Protein AF-I0QUI1-F1 (afdb_monomer_lite)

Sequence (112 aa):
MKQDVVMLILVIIFIVILFGTAASIAVRANGMKKVYWLLCSFLLGMGSLSFIYFLAFPVQHKLPDGSLSGEMPPQLGLAGTITQLGVYGTVLGFMVMGLWRLIELFNKRHDS

Foldseek 3Di:
DVVVVVVVVVVVVVLVVLLVVLVVVLVVDDDPSNVLSVLLSVLSVQLVVQLVVCVVDVDQPQDPVRDTPPDDPVSNVVSVVSNVVSVVSSVVSVVVVVVVVVVVVVVVVVVD

Radius of gyration: 19.59 Å; chains: 1; bounding box: 43×22×76 Å

pLDDT: mean 80.22, std 8.75, range [55.19, 89.25]

Structure (mmCIF, N/CA/C/O backbone):
data_AF-I0QUI1-F1
#
_entry.id   AF-I0QUI1-F1
#
loop_
_atom_site.group_PDB
_atom_site.id
_atom_site.type_symbol
_atom_site.label_atom_id
_atom_site.label_alt_id
_atom_site.label_comp_id
_atom_site.label_asym_id
_atom_site.label_entity_id
_atom_site.label_seq_id
_atom_site.pdbx_PDB_ins_code
_atom_site.Cartn_x
_atom_site.Cartn_y
_atom_site.Cartn_z
_atom_site.occupancy
_atom_site.B_iso_or_equiv
_atom_site.auth_seq_id
_atom_site.auth_comp_id
_atom_site.auth_asym_id
_atom_site.auth_atom_id
_atom_site.pdbx_PDB_model_num
ATOM 1 N N . MET A 1 1 ? 25.199 3.181 -8.725 1.00 60.53 1 MET A N 1
ATOM 2 C CA . MET A 1 1 ? 24.791 1.820 -9.154 1.00 60.53 1 MET A CA 1
ATOM 3 C C . MET A 1 1 ? 24.540 0.859 -7.998 1.00 60.53 1 MET A C 1
ATOM 5 O O . MET A 1 1 ? 23.390 0.495 -7.822 1.00 60.53 1 MET A O 1
ATOM 9 N N . LYS A 1 2 ? 25.529 0.432 -7.187 1.00 74.94 2 LYS A N 1
ATOM 10 C CA . LYS A 1 2 ? 25.248 -0.522 -6.083 1.00 74.94 2 LYS A CA 1
ATOM 11 C C . LYS A 1 2 ? 24.275 0.039 -5.032 1.00 74.94 2 LYS A C 1
ATOM 13 O O . LYS A 1 2 ? 23.414 -0.688 -4.558 1.00 74.94 2 LYS A O 1
ATOM 18 N N . GLN A 1 3 ? 24.381 1.326 -4.710 1.00 77.94 3 GLN A N 1
ATOM 19 C CA . GLN A 1 3 ? 23.555 1.972 -3.685 1.00 77.94 3 GLN A CA 1
ATOM 20 C C . GLN A 1 3 ? 22.092 2.164 -4.127 1.00 77.94 3 GLN A C 1
ATOM 22 O O . GLN A 1 3 ? 21.182 1.927 -3.340 1.00 77.94 3 GLN A O 1
ATOM 27 N N . ASP A 1 4 ? 21.866 2.493 -5.402 1.00 76.81 4 ASP A N 1
ATOM 28 C CA . ASP A 1 4 ? 20.524 2.666 -5.982 1.00 76.81 4 ASP A CA 1
ATOM 29 C C . ASP A 1 4 ? 19.756 1.342 -6.027 1.00 76.81 4 ASP A C 1
ATOM 31 O O . ASP A 1 4 ? 18.578 1.280 -5.684 1.00 76.81 4 ASP A O 1
ATOM 35 N N . VAL A 1 5 ? 20.452 0.257 -6.380 1.00 80.31 5 VAL A N 1
ATOM 36 C CA . VAL A 1 5 ? 19.877 -1.094 -6.399 1.00 80.31 5 VAL A CA 1
ATOM 37 C C . VAL A 1 5 ? 19.512 -1.549 -4.986 1.00 80.31 5 VAL A C 1
ATOM 39 O O . VAL A 1 5 ? 18.432 -2.095 -4.782 1.00 80.31 5 VAL A O 1
ATOM 42 N N . VAL A 1 6 ? 20.367 -1.282 -3.993 1.00 82.75 6 VAL A N 1
ATOM 43 C CA . VAL A 1 6 ? 20.071 -1.598 -2.585 1.00 82.75 6 VAL A CA 1
ATOM 44 C C . VAL A 1 6 ? 18.862 -0.805 -2.082 1.00 82.75 6 VAL A C 1
ATOM 46 O O . VAL A 1 6 ? 17.978 -1.390 -1.459 1.00 82.75 6 VAL A O 1
ATOM 49 N N . MET A 1 7 ? 18.774 0.494 -2.390 1.00 83.69 7 MET A N 1
ATOM 50 C CA . MET A 1 7 ? 17.592 1.300 -2.061 1.00 83.69 7 MET A CA 1
ATOM 51 C C . MET A 1 7 ? 16.322 0.739 -2.701 1.00 83.69 7 MET A C 1
ATOM 53 O O . MET A 1 7 ? 15.308 0.600 -2.021 1.00 83.69 7 MET A O 1
ATOM 57 N N . LEU A 1 8 ? 16.376 0.366 -3.979 1.00 81.12 8 LEU A N 1
ATOM 58 C CA . LEU A 1 8 ? 15.227 -0.186 -4.690 1.00 81.12 8 LEU A CA 1
ATOM 59 C C . LEU A 1 8 ? 14.757 -1.508 -4.066 1.00 81.12 8 LEU A C 1
ATOM 61 O O . LEU A 1 8 ? 13.561 -1.692 -3.846 1.00 81.12 8 LEU A O 1
ATOM 65 N N . ILE A 1 9 ? 15.687 -2.397 -3.706 1.00 84.81 9 ILE A N 1
ATOM 66 C CA . ILE A 1 9 ? 15.368 -3.653 -3.012 1.00 84.81 9 ILE A CA 1
ATOM 67 C C . ILE A 1 9 ? 14.688 -3.372 -1.668 1.00 84.81 9 ILE A C 1
ATOM 69 O O . ILE A 1 9 ? 13.656 -3.971 -1.370 1.00 84.81 9 ILE A O 1
ATOM 73 N N . LEU A 1 10 ? 15.220 -2.441 -0.871 1.00 87.12 10 LEU A N 1
ATOM 74 C CA . LEU A 1 10 ? 14.622 -2.068 0.414 1.00 87.12 10 LEU A CA 1
ATOM 75 C C . LEU A 1 10 ? 13.204 -1.509 0.251 1.00 87.12 10 LEU A C 1
ATOM 77 O O . LEU A 1 10 ? 12.315 -1.872 1.019 1.00 87.12 10 LEU A O 1
ATOM 81 N N . VAL A 1 11 ? 12.975 -0.677 -0.767 1.00 84.44 11 VAL A N 1
ATOM 82 C CA . VAL A 1 11 ? 11.646 -0.132 -1.077 1.00 84.44 11 VAL A CA 1
ATOM 83 C C . VAL A 1 11 ? 10.668 -1.247 -1.450 1.00 84.44 11 VAL A C 1
ATOM 85 O O . VAL A 1 11 ? 9.549 -1.263 -0.940 1.00 84.44 11 VAL A O 1
ATOM 88 N N . ILE A 1 12 ? 11.079 -2.215 -2.274 1.00 84.25 12 ILE A N 1
ATOM 89 C CA . ILE A 1 12 ? 10.229 -3.362 -2.627 1.00 84.25 12 ILE A CA 1
ATOM 90 C C . ILE A 1 12 ? 9.883 -4.180 -1.381 1.00 84.25 12 ILE A C 1
ATOM 92 O O . ILE A 1 12 ? 8.711 -4.481 -1.157 1.00 84.25 12 ILE A O 1
ATOM 96 N N . ILE A 1 13 ? 10.875 -4.504 -0.545 1.00 87.62 13 ILE A N 1
ATOM 97 C CA . ILE A 1 13 ? 10.656 -5.249 0.704 1.00 87.62 13 ILE A CA 1
ATOM 98 C C . ILE A 1 13 ? 9.650 -4.504 1.590 1.00 87.62 13 ILE A C 1
ATOM 100 O O . ILE A 1 13 ? 8.705 -5.106 2.097 1.00 87.62 13 ILE A O 1
ATOM 104 N N . PHE A 1 14 ? 9.809 -3.188 1.733 1.00 86.25 14 PHE A N 1
ATOM 105 C CA . PHE A 1 14 ? 8.906 -2.356 2.521 1.00 86.25 14 PHE A CA 1
ATOM 106 C C . PHE A 1 14 ? 7.467 -2.376 1.983 1.00 86.25 14 PHE A C 1
ATOM 108 O O . PHE A 1 14 ? 6.528 -2.570 2.755 1.00 86.25 14 PHE A O 1
ATOM 115 N N . ILE A 1 15 ? 7.282 -2.253 0.664 1.00 83.69 15 ILE A N 1
ATOM 116 C CA . ILE A 1 15 ? 5.960 -2.322 0.022 1.00 83.69 15 ILE A CA 1
ATOM 117 C C . ILE A 1 15 ? 5.310 -3.693 0.249 1.00 83.69 15 ILE A C 1
ATOM 119 O O . ILE A 1 15 ? 4.124 -3.758 0.567 1.00 83.69 15 ILE A O 1
ATOM 123 N N . VAL A 1 16 ? 6.072 -4.785 0.142 1.00 86.19 16 VAL A N 1
ATOM 124 C CA . VAL A 1 16 ? 5.564 -6.149 0.370 1.00 86.19 16 VAL A CA 1
ATOM 125 C C . VAL A 1 16 ? 5.113 -6.336 1.819 1.00 86.19 16 VAL A C 1
ATOM 127 O O . VAL A 1 16 ? 4.040 -6.893 2.063 1.00 86.19 16 VAL A O 1
ATOM 130 N N . ILE A 1 17 ? 5.882 -5.827 2.786 1.00 88.38 17 ILE A N 1
ATOM 131 C CA . ILE A 1 17 ? 5.507 -5.860 4.206 1.00 88.38 17 ILE A CA 1
ATOM 132 C C . ILE A 1 17 ? 4.227 -5.045 4.442 1.00 88.38 17 ILE A C 1
ATOM 134 O O . ILE A 1 17 ? 3.303 -5.525 5.105 1.00 88.38 17 ILE A O 1
ATOM 138 N N . LEU A 1 18 ? 4.128 -3.837 3.878 1.00 83.44 18 LEU A N 1
ATOM 139 C CA . LEU A 1 18 ? 2.923 -3.007 3.985 1.00 83.44 18 LEU A CA 1
ATOM 140 C C . LEU A 1 18 ? 1.696 -3.685 3.368 1.00 83.44 18 LEU A C 1
ATOM 142 O O . LEU A 1 18 ? 0.638 -3.729 3.991 1.00 83.44 18 LEU A O 1
ATOM 146 N N . PHE A 1 19 ? 1.837 -4.271 2.181 1.00 86.31 19 PHE A N 1
ATOM 147 C CA . PHE A 1 19 ? 0.758 -5.004 1.530 1.00 86.31 19 PHE A CA 1
ATOM 148 C C . PHE A 1 19 ? 0.300 -6.204 2.373 1.00 86.31 19 PHE A C 1
ATOM 150 O O . PHE A 1 19 ? -0.898 -6.366 2.614 1.00 86.31 19 PHE A O 1
ATOM 157 N N . GLY A 1 20 ? 1.242 -7.010 2.875 1.00 83.75 20 GLY A N 1
ATOM 158 C CA . GLY A 1 20 ? 0.948 -8.184 3.698 1.00 83.75 20 GLY A CA 1
ATOM 159 C C . GLY A 1 20 ? 0.282 -7.832 5.030 1.00 83.75 20 GLY A C 1
ATOM 160 O O . GLY A 1 20 ? -0.667 -8.497 5.452 1.00 83.75 20 GLY A O 1
ATOM 161 N N . THR A 1 21 ? 0.731 -6.757 5.680 1.00 85.38 21 THR A N 1
ATOM 162 C CA . THR A 1 21 ? 0.126 -6.270 6.929 1.00 85.38 21 THR A CA 1
ATOM 163 C C . THR A 1 21 ? -1.270 -5.699 6.703 1.00 85.38 21 THR A C 1
ATOM 165 O O . THR A 1 21 ? -2.194 -6.089 7.418 1.00 85.38 21 THR A O 1
ATOM 168 N N . ALA A 1 22 ? -1.462 -4.864 5.679 1.00 80.94 22 ALA A N 1
ATOM 169 C CA . ALA A 1 22 ? -2.776 -4.347 5.307 1.00 80.94 22 ALA A CA 1
ATOM 170 C C . ALA A 1 22 ? -3.761 -5.484 4.983 1.00 80.94 22 ALA A C 1
ATOM 172 O O . ALA A 1 22 ? -4.880 -5.496 5.501 1.00 80.94 22 ALA A O 1
ATOM 173 N N . ALA A 1 23 ? -3.321 -6.497 4.229 1.00 82.38 23 ALA A N 1
ATOM 174 C CA . ALA A 1 23 ? -4.147 -7.651 3.879 1.00 82.38 23 ALA A CA 1
ATOM 175 C C . ALA A 1 23 ? -4.499 -8.492 5.118 1.00 82.38 23 ALA A C 1
ATOM 177 O O . ALA A 1 23 ? -5.649 -8.889 5.304 1.00 82.38 23 ALA A O 1
ATOM 178 N N . SER A 1 24 ? -3.534 -8.707 6.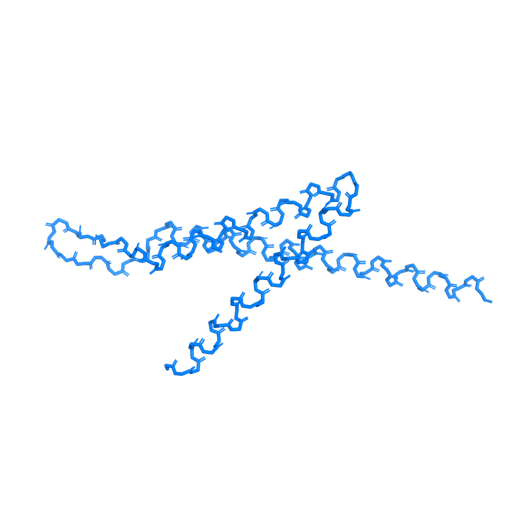016 1.00 84.00 24 SER A N 1
ATOM 179 C CA . SER A 1 24 ? -3.753 -9.433 7.274 1.00 84.00 24 SER A CA 1
ATOM 180 C C . SER A 1 24 ? -4.774 -8.733 8.176 1.00 84.00 24 SER A C 1
ATOM 182 O O . SER A 1 24 ? -5.614 -9.392 8.793 1.00 84.00 24 SER A O 1
ATOM 184 N N . ILE A 1 25 ? -4.731 -7.397 8.244 1.00 82.56 25 ILE A N 1
ATOM 185 C CA . ILE A 1 25 ? -5.707 -6.599 8.995 1.00 82.56 25 ILE A CA 1
ATOM 186 C C . ILE A 1 25 ? -7.071 -6.641 8.303 1.00 82.56 25 ILE A C 1
ATOM 188 O O . ILE A 1 25 ? -8.082 -6.804 8.986 1.00 82.56 25 ILE A O 1
ATOM 192 N N . ALA A 1 26 ? -7.119 -6.574 6.970 1.00 81.50 26 ALA A N 1
ATOM 193 C CA . ALA A 1 26 ? -8.363 -6.671 6.210 1.00 81.50 26 ALA A CA 1
ATOM 194 C C . ALA A 1 26 ? -9.114 -7.983 6.490 1.00 81.50 26 ALA A C 1
ATOM 196 O O . ALA A 1 26 ? -10.331 -7.966 6.655 1.00 81.50 26 ALA A O 1
ATOM 197 N N . VAL A 1 27 ? -8.407 -9.112 6.608 1.00 80.25 27 VAL A N 1
ATOM 198 C CA . VAL A 1 27 ? -9.028 -10.417 6.909 1.00 80.25 27 VAL A CA 1
ATOM 199 C C . VAL A 1 27 ? -9.624 -10.464 8.321 1.00 80.25 27 VAL A C 1
ATOM 201 O O . VAL A 1 27 ? -10.635 -11.127 8.536 1.00 80.25 27 VAL A O 1
ATOM 204 N N . ARG A 1 28 ? -9.025 -9.752 9.284 1.00 80.31 28 ARG A N 1
ATOM 205 C CA . ARG A 1 28 ? -9.453 -9.749 10.696 1.00 80.31 28 ARG A CA 1
ATOM 206 C C . ARG A 1 28 ? -10.433 -8.627 11.047 1.00 80.31 28 ARG A C 1
ATOM 208 O O . ARG A 1 28 ? -11.048 -8.668 12.110 1.00 80.31 28 ARG A O 1
ATOM 215 N N . ALA A 1 29 ? -10.552 -7.606 10.205 1.00 78.25 29 ALA A N 1
ATOM 216 C CA . ALA A 1 29 ? -11.421 -6.464 10.444 1.00 78.25 29 ALA A CA 1
ATOM 217 C C . ALA A 1 29 ? -12.879 -6.772 10.068 1.00 78.25 29 ALA A C 1
ATOM 219 O O . ALA A 1 29 ? -13.154 -7.455 9.085 1.00 78.25 29 ALA A O 1
ATOM 220 N N . ASN A 1 30 ? -13.820 -6.187 10.812 1.00 82.12 30 ASN A N 1
ATOM 221 C CA . ASN A 1 30 ? -15.252 -6.237 10.513 1.00 82.12 30 ASN A CA 1
ATOM 222 C C . ASN A 1 30 ? -15.781 -4.849 10.108 1.00 82.12 30 ASN A C 1
ATOM 224 O O . ASN A 1 30 ? -15.295 -3.818 10.582 1.00 82.12 30 ASN A O 1
ATOM 228 N N . GLY A 1 31 ? -16.780 -4.825 9.219 1.00 85.00 31 GLY A N 1
ATOM 229 C CA . GLY A 1 31 ? -17.471 -3.606 8.775 1.00 85.00 31 GLY A CA 1
ATOM 230 C C . GLY A 1 31 ? -16.634 -2.682 7.877 1.00 85.00 31 GLY A C 1
ATOM 231 O O . GLY A 1 31 ? -15.839 -3.140 7.061 1.00 85.00 31 GLY A O 1
ATOM 232 N N . MET A 1 32 ? -16.792 -1.363 8.035 1.00 84.00 32 MET A N 1
ATOM 233 C CA . MET A 1 32 ? -16.135 -0.337 7.198 1.00 84.00 32 MET A CA 1
ATOM 234 C C . MET A 1 32 ? -14.602 -0.384 7.248 1.00 84.00 32 MET A C 1
ATOM 236 O O . MET A 1 32 ? -13.933 -0.074 6.264 1.00 84.00 32 MET A O 1
ATOM 240 N N . LYS A 1 33 ? -14.036 -0.838 8.374 1.00 82.38 33 LYS A N 1
ATOM 241 C CA . LYS A 1 33 ? -12.586 -1.023 8.524 1.00 82.38 33 LYS A CA 1
ATOM 242 C C . LYS A 1 33 ? -12.070 -2.072 7.534 1.00 82.38 33 LYS A C 1
ATOM 244 O O . LYS A 1 33 ? -11.020 -1.873 6.937 1.00 82.38 33 LYS A O 1
ATOM 249 N N . LYS A 1 34 ? -12.832 -3.149 7.304 1.00 85.62 34 LYS A N 1
ATOM 250 C CA . LYS A 1 34 ? -12.487 -4.191 6.326 1.00 85.62 34 LYS A CA 1
ATOM 251 C C . LYS A 1 34 ? -12.362 -3.614 4.924 1.00 85.62 34 LYS A C 1
ATOM 253 O O . LYS A 1 34 ? -11.358 -3.851 4.268 1.00 85.62 34 LYS A O 1
ATOM 258 N N . VAL A 1 35 ? -13.358 -2.837 4.495 1.00 85.38 35 VAL A N 1
ATOM 259 C CA . VAL A 1 35 ? -13.389 -2.227 3.157 1.00 85.38 35 VAL A CA 1
ATOM 260 C C . VAL A 1 35 ? -12.203 -1.288 2.966 1.00 85.38 35 VAL A C 1
ATOM 262 O O . VAL A 1 35 ? -11.526 -1.372 1.949 1.00 85.38 35 VAL A O 1
ATOM 265 N N . TYR A 1 36 ? -11.901 -0.457 3.966 1.00 87.56 36 TYR A N 1
ATOM 266 C CA . TYR A 1 36 ? -10.751 0.443 3.931 1.00 87.56 36 TYR A CA 1
ATOM 267 C C . TYR A 1 36 ? -9.417 -0.299 3.756 1.00 87.56 36 TYR A C 1
ATOM 269 O O . TYR A 1 36 ? -8.646 0.020 2.851 1.00 87.56 36 TYR A O 1
ATOM 277 N N . TRP A 1 37 ? -9.159 -1.318 4.583 1.00 86.62 37 TRP A N 1
ATOM 278 C CA . TRP A 1 37 ? -7.914 -2.087 4.513 1.00 86.62 37 TRP A CA 1
ATOM 279 C C . TRP A 1 37 ? -7.812 -2.903 3.221 1.00 86.62 37 TRP A C 1
ATOM 281 O O . TRP A 1 37 ? -6.742 -2.964 2.624 1.00 86.62 37 TRP A O 1
ATOM 291 N N . LEU A 1 38 ? -8.928 -3.460 2.742 1.00 87.19 38 LEU A N 1
ATOM 292 C CA . LEU A 1 38 ? -8.986 -4.187 1.474 1.00 87.19 38 LEU A CA 1
ATOM 293 C C . LEU A 1 38 ? -8.706 -3.248 0.292 1.00 87.19 38 LEU A C 1
ATOM 295 O O . LEU A 1 38 ? -7.932 -3.599 -0.592 1.00 87.19 38 LEU A O 1
ATOM 299 N N . LEU A 1 39 ? -9.256 -2.031 0.309 1.00 86.38 39 LEU A N 1
ATOM 300 C CA . LEU A 1 39 ? -9.017 -1.022 -0.721 1.00 86.38 39 LEU A CA 1
ATOM 301 C C . LEU A 1 39 ? -7.563 -0.522 -0.703 1.00 86.38 39 LEU A C 1
ATOM 303 O O . LEU A 1 39 ? -6.955 -0.409 -1.764 1.00 86.38 39 LEU A O 1
ATOM 307 N N . CYS A 1 40 ? -6.962 -0.320 0.476 1.00 85.06 40 CYS A N 1
ATOM 308 C CA . CYS A 1 40 ? -5.526 -0.028 0.600 1.00 85.06 40 CYS A CA 1
ATOM 309 C C . CYS A 1 40 ? -4.649 -1.155 0.041 1.00 85.06 40 CYS A C 1
ATOM 311 O O . CYS A 1 40 ? -3.748 -0.889 -0.755 1.00 85.06 40 CYS A O 1
ATOM 313 N N . SER A 1 41 ? -4.927 -2.413 0.403 1.00 86.12 41 SER A N 1
ATOM 314 C CA . SER A 1 41 ? -4.222 -3.567 -0.165 1.00 86.12 41 SER A CA 1
ATOM 315 C C . SER A 1 41 ? -4.397 -3.636 -1.679 1.00 86.12 41 SER A C 1
ATOM 317 O O . SER A 1 41 ? -3.422 -3.836 -2.393 1.00 86.12 41 SER A O 1
ATOM 319 N N . PHE A 1 42 ? -5.608 -3.418 -2.188 1.00 87.44 42 PHE A N 1
ATOM 320 C CA . PHE A 1 42 ? -5.883 -3.446 -3.620 1.00 87.44 42 PHE A CA 1
ATOM 321 C C . PHE A 1 42 ? -5.108 -2.362 -4.380 1.00 87.44 42 PHE A C 1
ATOM 323 O O . PHE A 1 42 ? -4.486 -2.668 -5.393 1.00 87.44 42 PHE A O 1
ATOM 330 N N . LEU A 1 43 ? -5.076 -1.127 -3.869 1.00 86.56 43 LEU A N 1
ATOM 331 C CA . LEU A 1 43 ? -4.302 -0.027 -4.455 1.00 86.56 43 LEU A CA 1
ATOM 332 C C . LEU A 1 43 ? -2.797 -0.323 -4.457 1.00 86.56 43 LEU A C 1
ATOM 334 O O . LEU A 1 43 ? -2.139 -0.122 -5.475 1.00 86.56 43 LEU A O 1
ATOM 338 N N . LEU A 1 44 ? -2.258 -0.853 -3.353 1.00 85.62 44 LEU A N 1
ATOM 339 C CA . LEU A 1 44 ? -0.855 -1.271 -3.274 1.00 85.62 44 LEU A CA 1
ATOM 340 C C . LEU A 1 44 ? -0.538 -2.400 -4.260 1.00 85.62 44 LEU A C 1
ATOM 342 O O . LEU A 1 44 ? 0.485 -2.353 -4.941 1.00 85.62 44 LEU A O 1
ATOM 346 N N . GLY A 1 45 ? -1.415 -3.399 -4.361 1.00 84.88 45 GLY A N 1
ATOM 347 C CA . GLY A 1 45 ? -1.256 -4.528 -5.273 1.00 84.88 45 GLY A CA 1
ATOM 348 C C . GLY A 1 45 ? -1.304 -4.090 -6.735 1.00 84.88 45 GLY A C 1
ATOM 349 O O . GLY A 1 45 ? -0.347 -4.305 -7.471 1.00 84.88 45 GLY A O 1
ATOM 350 N N . MET A 1 46 ? -2.379 -3.414 -7.147 1.00 87.00 46 MET A N 1
ATOM 351 C CA . MET A 1 46 ? -2.550 -2.924 -8.522 1.00 87.00 46 MET A CA 1
ATOM 352 C C . MET A 1 46 ? -1.472 -1.913 -8.916 1.00 87.00 46 MET A C 1
ATOM 354 O O . MET A 1 46 ? -0.934 -1.993 -10.021 1.00 87.00 46 MET A O 1
ATOM 358 N N . GLY A 1 47 ? -1.133 -0.983 -8.021 1.00 82.75 47 GLY A N 1
ATOM 359 C CA . GLY A 1 47 ? -0.094 0.015 -8.255 1.00 82.75 47 GLY A CA 1
ATOM 360 C C . GLY A 1 47 ? 1.285 -0.620 -8.439 1.00 82.75 47 GLY A C 1
ATOM 361 O O . GLY A 1 47 ? 1.955 -0.347 -9.435 1.00 82.75 47 GLY A O 1
ATOM 362 N N . SER A 1 48 ? 1.677 -1.536 -7.546 1.00 82.19 48 SER A N 1
ATOM 363 C CA . SER A 1 48 ? 2.976 -2.217 -7.637 1.00 82.19 48 SER A CA 1
ATOM 364 C C . SER A 1 48 ? 3.085 -3.134 -8.858 1.00 82.19 48 SER A C 1
ATOM 366 O O . SER A 1 48 ? 4.099 -3.088 -9.553 1.00 82.19 48 SER A O 1
ATOM 368 N N . LEU A 1 49 ? 2.039 -3.904 -9.185 1.00 83.50 49 LEU A N 1
ATOM 369 C CA . LEU A 1 49 ? 1.991 -4.724 -10.403 1.00 83.50 49 LEU A CA 1
ATOM 370 C C . LEU A 1 49 ? 2.112 -3.874 -11.667 1.00 83.50 49 LEU A C 1
ATOM 372 O O . LEU A 1 49 ? 2.878 -4.221 -12.564 1.00 83.50 49 LEU A O 1
ATOM 376 N N . SER A 1 50 ? 1.402 -2.745 -11.722 1.00 81.44 50 SER A N 1
ATOM 377 C CA . SER A 1 50 ? 1.479 -1.818 -12.855 1.00 81.44 50 SER A CA 1
ATOM 378 C C . SER A 1 50 ? 2.885 -1.234 -12.988 1.00 81.44 50 SER A C 1
ATOM 380 O O . SER A 1 50 ? 3.431 -1.178 -14.086 1.00 81.44 50 SER A O 1
ATOM 382 N N . PHE A 1 51 ? 3.512 -0.860 -11.872 1.00 79.94 51 PHE A N 1
ATOM 383 C CA . PHE A 1 51 ? 4.870 -0.323 -11.871 1.00 79.94 51 PHE A CA 1
ATOM 384 C C . PHE A 1 51 ? 5.895 -1.352 -12.371 1.00 79.94 51 PHE A C 1
ATOM 386 O O . PHE A 1 51 ? 6.714 -1.040 -13.233 1.00 79.94 51 PHE A O 1
ATOM 393 N N . ILE A 1 52 ? 5.808 -2.600 -11.898 1.00 81.50 52 ILE A N 1
ATOM 394 C CA . ILE A 1 52 ? 6.661 -3.704 -12.364 1.00 81.50 52 ILE A CA 1
ATOM 395 C C . ILE A 1 52 ? 6.422 -3.983 -13.849 1.00 81.50 52 ILE A C 1
ATOM 397 O O . ILE A 1 52 ? 7.384 -4.168 -14.587 1.00 81.50 52 ILE A O 1
ATOM 401 N N . TYR A 1 53 ? 5.167 -3.978 -14.303 1.00 80.25 53 TYR A N 1
ATOM 402 C CA . TYR A 1 53 ? 4.826 -4.198 -15.707 1.00 80.25 53 TYR A CA 1
ATOM 403 C C . TYR A 1 53 ? 5.488 -3.161 -16.623 1.00 80.25 53 TYR A C 1
ATOM 405 O O . TYR A 1 53 ? 6.124 -3.533 -17.605 1.00 80.25 53 TYR A O 1
ATOM 413 N N . PHE A 1 54 ? 5.420 -1.874 -16.270 1.00 75.75 54 PHE A N 1
ATOM 414 C CA . PHE A 1 54 ? 6.057 -0.810 -17.053 1.00 75.75 54 PHE A CA 1
ATOM 415 C C . PHE A 1 54 ? 7.589 -0.859 -17.022 1.00 75.75 54 PHE A C 1
ATOM 417 O O . PHE A 1 54 ? 8.227 -0.501 -18.010 1.00 75.75 54 PHE A O 1
ATOM 424 N N . LEU A 1 55 ? 8.185 -1.319 -15.918 1.00 74.88 55 LEU A N 1
ATOM 425 C CA . LEU A 1 55 ? 9.631 -1.535 -15.837 1.00 74.88 55 LEU A CA 1
ATOM 426 C C . LEU A 1 55 ? 10.086 -2.760 -16.642 1.00 74.88 55 LEU A C 1
ATOM 428 O O . LEU A 1 55 ? 11.158 -2.730 -17.242 1.00 74.88 55 LEU A O 1
ATOM 432 N N . ALA A 1 56 ? 9.289 -3.831 -16.657 1.00 77.19 56 ALA A N 1
ATOM 433 C CA . ALA A 1 56 ? 9.586 -5.061 -17.388 1.00 77.19 56 ALA A CA 1
ATOM 434 C C . ALA A 1 56 ? 9.368 -4.912 -18.902 1.00 77.19 56 ALA A C 1
ATOM 436 O O . ALA A 1 56 ? 10.103 -5.504 -19.691 1.00 77.19 56 ALA A O 1
ATOM 437 N N . PHE A 1 57 ? 8.386 -4.102 -19.305 1.00 75.56 57 PHE A N 1
ATOM 438 C CA . PHE A 1 57 ? 8.032 -3.847 -20.698 1.00 75.56 57 PHE A CA 1
ATOM 439 C C . PHE A 1 57 ? 8.071 -2.342 -20.991 1.00 75.56 57 PHE A C 1
ATOM 441 O O . PHE A 1 57 ? 7.019 -1.699 -21.069 1.00 75.56 57 PHE A O 1
ATOM 448 N N . PRO A 1 58 ? 9.267 -1.749 -21.170 1.00 67.69 58 PRO A N 1
ATOM 449 C CA . PRO A 1 58 ? 9.375 -0.352 -21.558 1.00 67.69 58 PRO A CA 1
ATOM 450 C C . PRO A 1 58 ? 8.766 -0.170 -22.953 1.00 67.69 58 PRO A C 1
ATOM 452 O O . PRO A 1 58 ? 9.330 -0.604 -23.961 1.00 67.69 58 PRO A O 1
ATOM 455 N N . VAL A 1 59 ? 7.591 0.459 -23.017 1.00 65.06 59 VAL A N 1
ATOM 456 C CA . VAL A 1 59 ? 6.949 0.810 -24.286 1.00 65.06 59 VAL A CA 1
ATOM 457 C C . VAL A 1 59 ? 7.815 1.870 -24.966 1.00 65.06 59 VAL A C 1
ATOM 459 O O . VAL A 1 59 ? 7.865 3.020 -24.543 1.00 65.06 59 VAL A O 1
ATOM 462 N N . GLN A 1 60 ? 8.512 1.475 -26.028 1.00 62.91 60 GLN A N 1
ATOM 463 C CA . GLN A 1 60 ? 9.309 2.376 -26.857 1.00 62.91 60 GLN A CA 1
ATOM 464 C C . GLN A 1 60 ? 8.351 3.258 -27.675 1.00 62.91 60 GLN A C 1
ATOM 466 O O . GLN A 1 60 ? 7.864 2.843 -28.728 1.00 62.91 60 GL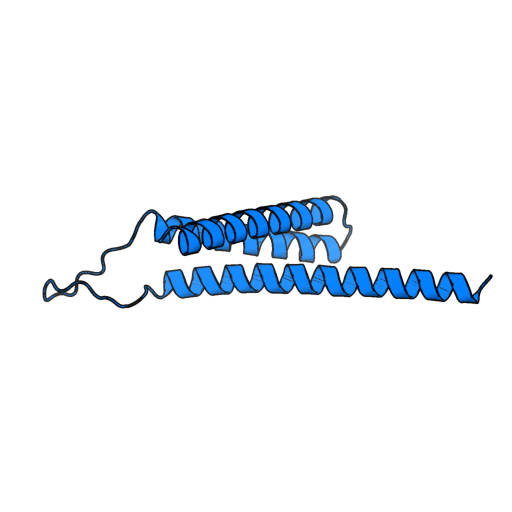N A O 1
ATOM 471 N N . HIS A 1 61 ? 8.030 4.461 -27.193 1.00 58.53 61 HIS A N 1
ATOM 472 C CA . HIS A 1 61 ? 7.332 5.461 -28.004 1.00 58.53 61 HIS A CA 1
ATOM 473 C C . HIS A 1 61 ? 8.300 6.012 -29.057 1.00 58.53 61 HIS A C 1
ATOM 475 O O . HIS A 1 61 ? 9.082 6.928 -28.800 1.00 58.53 61 HIS A O 1
ATOM 481 N N . LYS A 1 62 ? 8.267 5.412 -30.251 1.00 57.00 62 LYS A N 1
ATOM 482 C CA . LYS A 1 62 ? 8.900 5.974 -31.445 1.00 57.00 62 LYS A CA 1
ATOM 483 C C . LYS A 1 62 ? 8.034 7.119 -31.961 1.00 57.00 62 LYS A C 1
ATOM 485 O O . LYS A 1 62 ? 6.867 6.901 -32.283 1.00 57.00 62 LYS A O 1
ATOM 490 N N . LEU A 1 63 ? 8.603 8.318 -32.042 1.00 60.50 63 LEU A N 1
ATOM 491 C CA . LEU A 1 63 ? 7.996 9.417 -32.785 1.00 60.50 63 LEU A CA 1
ATOM 492 C C . LEU A 1 63 ? 7.923 9.057 -34.282 1.00 60.50 63 LEU A C 1
ATOM 494 O O . LEU A 1 63 ? 8.721 8.236 -34.748 1.00 60.50 63 LEU A O 1
ATOM 498 N N . PRO A 1 64 ? 7.013 9.680 -35.056 1.00 62.88 64 PRO A N 1
ATOM 499 C CA . PRO A 1 64 ? 6.951 9.515 -36.512 1.00 62.88 64 PRO A CA 1
ATOM 500 C C . PRO A 1 64 ? 8.278 9.836 -37.226 1.00 62.88 64 PRO A C 1
ATOM 502 O O . PRO A 1 64 ? 8.538 9.281 -38.289 1.00 62.88 64 PRO A O 1
ATOM 505 N N . ASP A 1 65 ? 9.153 10.626 -36.597 1.00 70.50 65 ASP A N 1
ATOM 506 C CA . ASP A 1 65 ? 10.497 10.956 -37.092 1.00 70.50 65 ASP A CA 1
ATOM 507 C C . ASP A 1 65 ? 11.570 9.900 -36.737 1.00 70.50 65 ASP A C 1
ATOM 509 O O . ASP A 1 65 ? 12.757 10.096 -36.981 1.00 70.50 65 ASP A O 1
ATOM 513 N N . GLY A 1 66 ? 11.187 8.778 -36.116 1.00 57.53 66 GLY A N 1
ATOM 514 C CA . GLY A 1 66 ? 12.096 7.694 -35.717 1.00 57.53 66 GLY A CA 1
ATOM 515 C C . GLY A 1 66 ? 12.865 7.936 -34.412 1.00 57.53 66 GLY A C 1
ATOM 516 O O . GLY A 1 66 ? 13.488 7.007 -33.892 1.00 57.53 66 GLY A O 1
ATOM 517 N N . SER A 1 67 ? 12.782 9.141 -33.848 1.00 62.16 67 SER A N 1
ATOM 518 C CA . SER A 1 67 ? 13.343 9.493 -32.542 1.00 62.16 67 SER A CA 1
ATOM 519 C C . SER A 1 67 ? 12.613 8.770 -31.406 1.00 62.16 67 SER A C 1
ATOM 521 O O . SER A 1 67 ? 11.388 8.634 -31.418 1.00 62.16 67 SER A O 1
ATOM 523 N N . LEU A 1 68 ? 13.358 8.307 -30.403 1.00 60.97 68 LEU A N 1
ATOM 524 C CA . LEU A 1 68 ? 12.783 7.790 -29.163 1.00 60.97 68 LEU A CA 1
ATOM 525 C C . LEU A 1 68 ? 12.318 8.968 -28.307 1.00 60.97 68 LEU A C 1
ATOM 527 O O . LEU A 1 68 ? 13.131 9.832 -27.975 1.00 60.97 68 LEU A O 1
ATOM 531 N N . SER A 1 69 ? 11.032 9.009 -27.948 1.00 61.53 69 SER A N 1
ATOM 532 C CA . SER A 1 69 ? 10.566 9.988 -26.966 1.00 61.53 69 SER A CA 1
ATOM 533 C C . SER A 1 69 ? 11.172 9.628 -25.614 1.00 61.53 69 SER A C 1
ATOM 535 O O . SER A 1 69 ? 10.937 8.536 -25.100 1.00 61.53 69 SER A O 1
ATOM 537 N N . GLY A 1 70 ? 11.968 10.533 -25.045 1.00 61.84 70 GLY A N 1
ATOM 538 C CA . GLY A 1 70 ? 12.486 10.410 -23.678 1.00 61.84 70 GLY A CA 1
ATOM 539 C C . GLY A 1 70 ? 11.450 10.764 -22.606 1.00 61.84 70 GLY A C 1
ATOM 540 O O . GLY A 1 70 ? 11.785 10.802 -21.423 1.00 61.84 70 GLY A O 1
ATOM 541 N N . GLU A 1 71 ? 10.213 11.068 -22.999 1.00 67.50 71 GLU A N 1
ATOM 542 C CA . GLU A 1 71 ? 9.148 11.424 -22.071 1.00 67.50 71 GLU A CA 1
ATOM 543 C C . GLU A 1 71 ? 8.673 10.195 -21.292 1.00 67.50 71 GLU A C 1
ATOM 545 O O . GLU A 1 71 ? 8.380 9.136 -21.850 1.00 67.50 71 GLU A O 1
ATOM 550 N N . MET A 1 72 ? 8.595 10.342 -19.968 1.00 66.94 72 MET A N 1
ATOM 551 C CA . MET A 1 72 ? 8.055 9.314 -19.087 1.00 66.94 72 MET A CA 1
ATOM 552 C C . MET A 1 72 ? 6.600 9.026 -19.491 1.00 66.94 72 MET A C 1
ATOM 554 O O . MET A 1 72 ? 5.790 9.957 -19.519 1.00 66.94 72 MET A O 1
ATOM 558 N N . PRO A 1 73 ? 6.235 7.764 -19.786 1.00 71.12 73 PRO A N 1
ATOM 559 C CA . PRO A 1 73 ? 4.889 7.457 -20.236 1.00 71.12 73 PRO A CA 1
ATOM 560 C C . PRO A 1 73 ? 3.879 7.849 -19.146 1.00 71.12 73 PRO A C 1
ATOM 562 O O . PRO A 1 73 ? 4.072 7.493 -17.976 1.00 71.12 73 PRO A O 1
ATOM 565 N N . PRO A 1 74 ? 2.778 8.542 -19.494 1.00 76.81 74 PRO A N 1
ATOM 566 C CA . PRO A 1 74 ? 1.816 9.062 -18.514 1.00 76.81 74 PRO A CA 1
ATOM 567 C C . PRO A 1 74 ? 1.210 7.955 -17.639 1.00 76.81 74 PRO A C 1
ATOM 569 O O . PRO A 1 74 ? 0.853 8.173 -16.482 1.00 76.81 74 PRO A O 1
ATOM 572 N N . GLN A 1 75 ? 1.157 6.732 -18.167 1.00 79.56 75 GLN A N 1
ATOM 573 C CA . GLN A 1 75 ? 0.681 5.540 -17.470 1.00 79.56 75 GLN A CA 1
ATOM 574 C C . GLN A 1 75 ? 1.609 5.114 -16.318 1.00 79.56 75 GLN A C 1
ATOM 576 O O . GLN A 1 75 ? 1.126 4.637 -15.294 1.00 79.56 75 GLN A O 1
ATOM 581 N N . LEU A 1 76 ? 2.923 5.330 -16.444 1.00 78.38 76 LEU A N 1
ATOM 582 C CA . LEU A 1 76 ? 3.898 5.055 -15.383 1.00 78.38 76 LEU A CA 1
ATOM 583 C C . LEU A 1 76 ? 3.751 6.078 -14.250 1.00 78.38 76 LEU A C 1
ATOM 585 O O . LEU A 1 76 ? 3.800 5.711 -13.076 1.00 78.38 76 LEU A O 1
ATOM 589 N N . GLY A 1 77 ? 3.462 7.338 -14.596 1.00 79.00 77 GLY A N 1
ATOM 590 C CA . GLY A 1 77 ? 3.069 8.362 -13.626 1.00 79.00 77 GLY A CA 1
ATOM 591 C C . GLY A 1 77 ? 1.809 7.967 -12.850 1.00 79.00 77 GLY A C 1
ATOM 592 O O . GLY A 1 77 ? 1.795 8.025 -11.623 1.00 79.00 77 GLY A O 1
ATOM 593 N N . LEU A 1 78 ? 0.783 7.478 -13.550 1.00 82.94 78 LEU A N 1
ATOM 594 C CA . LEU A 1 78 ? -0.467 7.013 -12.941 1.00 82.94 78 LEU A CA 1
ATOM 595 C C . LEU A 1 78 ? -0.277 5.763 -12.059 1.00 82.94 78 LEU A C 1
ATOM 597 O O . LEU A 1 78 ? -0.837 5.679 -10.969 1.00 82.94 78 LEU A O 1
ATOM 601 N N . ALA A 1 79 ? 0.553 4.806 -12.477 1.00 82.44 79 ALA A N 1
ATOM 602 C CA . ALA A 1 79 ? 0.911 3.657 -11.643 1.00 82.44 79 ALA A CA 1
ATOM 603 C C . ALA A 1 79 ? 1.637 4.095 -10.356 1.00 82.44 79 ALA A C 1
ATOM 605 O O . ALA A 1 79 ? 1.361 3.580 -9.266 1.00 82.44 79 ALA A O 1
ATOM 606 N N . GLY A 1 80 ? 2.527 5.085 -10.470 1.00 82.12 80 GLY A N 1
ATOM 607 C CA . GLY A 1 80 ? 3.214 5.698 -9.337 1.00 82.12 80 GLY A CA 1
ATOM 608 C C . GLY A 1 80 ? 2.247 6.353 -8.350 1.00 82.12 80 GLY A C 1
ATOM 609 O O . GLY A 1 80 ? 2.320 6.073 -7.153 1.00 82.12 80 GLY A O 1
ATOM 610 N N . THR A 1 81 ? 1.296 7.157 -8.832 1.00 87.06 81 THR A N 1
ATOM 611 C CA . THR A 1 81 ? 0.327 7.843 -7.963 1.00 87.06 81 THR A CA 1
ATOM 612 C C . THR A 1 81 ? -0.627 6.874 -7.269 1.00 87.06 81 THR A C 1
ATOM 614 O O . THR A 1 81 ? -0.885 7.043 -6.080 1.00 87.06 81 THR A O 1
ATOM 617 N N . ILE A 1 82 ? -1.096 5.819 -7.947 1.00 86.25 82 ILE A N 1
ATOM 618 C CA . ILE A 1 82 ? -1.920 4.765 -7.324 1.00 86.25 82 ILE A CA 1
ATOM 619 C C . ILE A 1 82 ? -1.150 4.076 -6.194 1.00 86.25 82 ILE A C 1
ATOM 621 O O . ILE A 1 82 ? -1.684 3.881 -5.099 1.00 86.25 82 ILE A O 1
ATOM 625 N N . THR A 1 83 ? 0.119 3.745 -6.443 1.00 85.06 83 THR A N 1
ATOM 626 C CA . THR A 1 83 ? 0.987 3.120 -5.439 1.00 85.06 83 THR A CA 1
ATOM 627 C C . THR A 1 83 ? 1.182 4.048 -4.241 1.00 85.06 83 THR A C 1
ATOM 629 O O . THR A 1 83 ? 1.009 3.621 -3.101 1.00 85.06 83 THR A O 1
ATOM 632 N N . GLN A 1 84 ? 1.472 5.330 -4.482 1.00 86.19 84 GLN A N 1
ATOM 633 C CA . GLN A 1 84 ? 1.599 6.343 -3.431 1.00 86.19 84 GLN A CA 1
ATOM 634 C C . GLN A 1 84 ? 0.313 6.485 -2.616 1.00 86.19 84 GLN A C 1
ATOM 636 O O . GLN A 1 84 ? 0.375 6.527 -1.390 1.00 86.19 84 GLN A O 1
ATOM 641 N N . LEU A 1 85 ? -0.852 6.491 -3.268 1.00 87.19 85 LEU A N 1
ATOM 642 C CA . LEU A 1 85 ? -2.145 6.569 -2.593 1.00 87.19 85 LEU A CA 1
ATOM 643 C C . LEU A 1 85 ? -2.362 5.369 -1.659 1.00 87.19 85 LEU A C 1
ATOM 645 O O . LEU A 1 85 ? -2.787 5.541 -0.518 1.00 87.19 85 LEU A O 1
ATOM 649 N N . GLY A 1 86 ? -2.020 4.163 -2.123 1.00 85.69 86 GLY A N 1
ATOM 650 C CA . GLY A 1 86 ? -2.059 2.944 -1.315 1.00 85.69 86 GLY A CA 1
ATOM 651 C C . GLY A 1 86 ? -1.117 3.007 -0.108 1.00 85.69 86 GLY A C 1
ATOM 652 O O . GLY A 1 86 ? -1.518 2.654 1.002 1.00 85.69 86 GLY A O 1
ATOM 653 N N . VAL A 1 87 ? 0.109 3.513 -0.291 1.00 85.75 87 VAL A N 1
ATOM 654 C CA . VAL A 1 87 ? 1.082 3.699 0.801 1.00 85.75 87 VAL A CA 1
ATOM 655 C C . VAL A 1 87 ? 0.576 4.725 1.815 1.00 85.75 87 VAL A C 1
ATOM 657 O O . VAL A 1 87 ? 0.521 4.421 3.005 1.00 85.75 87 VAL A O 1
ATOM 660 N N . TYR A 1 88 ? 0.168 5.916 1.370 1.00 88.88 88 TYR A N 1
ATOM 661 C CA . TYR A 1 88 ? -0.321 6.972 2.258 1.00 88.88 88 TYR A CA 1
ATOM 662 C C . TYR A 1 88 ? -1.573 6.548 3.015 1.00 88.88 88 TYR A C 1
ATOM 664 O O .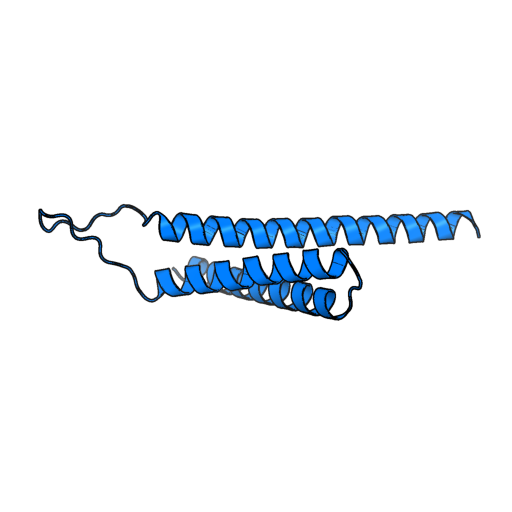 TYR A 1 88 ? -1.648 6.764 4.224 1.00 88.88 88 TYR A O 1
ATOM 672 N N . GLY A 1 89 ? -2.514 5.887 2.336 1.00 86.62 89 GLY A N 1
ATOM 673 C CA . GLY A 1 89 ? -3.679 5.292 2.980 1.00 86.62 89 GLY A CA 1
ATOM 674 C C . GLY A 1 89 ? -3.256 4.321 4.079 1.00 86.62 89 GLY A C 1
ATOM 675 O O . GLY A 1 89 ? -3.643 4.482 5.229 1.00 86.62 89 GLY A O 1
ATOM 676 N N . THR A 1 90 ? -2.365 3.383 3.769 1.00 86.12 90 THR A N 1
ATOM 677 C CA . THR A 1 90 ? -1.894 2.381 4.735 1.00 86.12 90 THR A CA 1
ATOM 678 C C . THR A 1 90 ? -1.225 3.021 5.961 1.00 86.12 90 THR A C 1
ATOM 680 O O . THR A 1 90 ? -1.547 2.665 7.095 1.00 86.12 90 THR A O 1
ATOM 683 N N . VAL A 1 91 ? -0.338 4.002 5.762 1.00 87.75 91 VAL A N 1
ATOM 684 C CA . VAL A 1 91 ? 0.357 4.710 6.854 1.00 87.75 91 VAL A CA 1
ATOM 685 C C . VAL A 1 91 ? -0.623 5.493 7.728 1.00 87.75 91 VAL A C 1
ATOM 687 O O . VAL A 1 91 ? -0.539 5.431 8.956 1.00 87.75 91 VAL A O 1
ATOM 690 N N . LEU A 1 92 ? -1.583 6.188 7.116 1.00 89.00 92 LEU A N 1
ATOM 691 C CA . LEU A 1 92 ? -2.600 6.949 7.839 1.00 89.00 92 LEU A CA 1
ATOM 692 C C . LEU A 1 92 ? -3.498 6.013 8.663 1.00 89.00 92 LEU A C 1
ATOM 694 O O . LEU A 1 92 ? -3.763 6.284 9.835 1.00 89.00 92 LEU A O 1
ATOM 698 N N . GLY A 1 93 ? -3.876 4.862 8.101 1.00 85.38 93 GLY A N 1
ATOM 699 C CA . GLY A 1 93 ? -4.597 3.806 8.809 1.00 85.38 93 GLY A CA 1
ATOM 700 C C . GLY A 1 93 ? -3.850 3.303 10.047 1.00 85.38 93 GLY A C 1
ATOM 701 O O . GLY A 1 93 ? -4.445 3.178 11.120 1.00 85.38 93 GLY A O 1
ATOM 702 N N . PHE A 1 94 ? -2.536 3.079 9.933 1.00 86.62 94 PH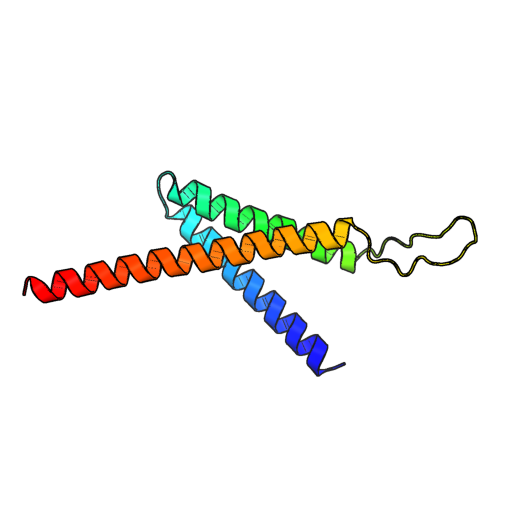E A N 1
ATOM 703 C CA . PHE A 1 94 ? -1.695 2.703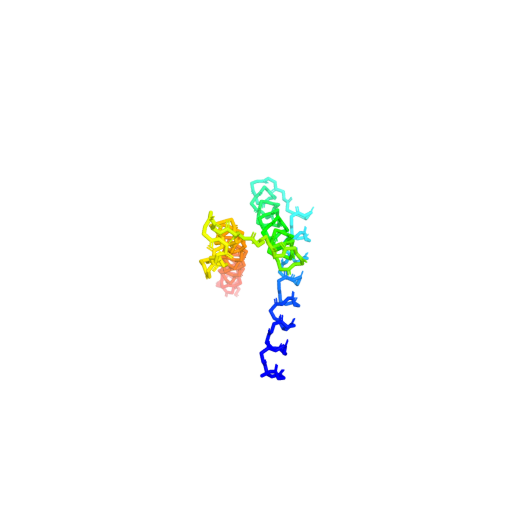 11.072 1.00 86.62 94 PHE A CA 1
ATOM 704 C C . PHE A 1 94 ? -1.600 3.802 12.132 1.00 86.62 94 PHE A C 1
ATOM 706 O O . PHE A 1 94 ? -1.718 3.498 13.320 1.00 86.62 94 PHE A O 1
ATOM 713 N N . MET A 1 95 ? -1.432 5.065 11.729 1.00 88.12 95 MET A N 1
ATOM 714 C CA . MET A 1 95 ? -1.385 6.197 12.660 1.00 88.12 95 MET A CA 1
ATOM 715 C C . MET A 1 95 ? -2.673 6.322 13.473 1.00 88.12 95 MET A C 1
ATOM 717 O O . MET A 1 95 ? -2.613 6.409 14.698 1.00 88.12 95 MET A O 1
ATOM 721 N N . VAL A 1 96 ? -3.837 6.272 12.820 1.00 88.12 96 VAL A N 1
ATOM 722 C CA . VAL A 1 96 ? -5.136 6.379 13.503 1.00 88.12 96 VAL A CA 1
ATOM 723 C C . VAL A 1 96 ? -5.350 5.205 14.460 1.00 88.12 96 VAL A C 1
ATOM 725 O O . VAL A 1 96 ? -5.775 5.399 15.598 1.00 88.12 96 VAL A O 1
ATOM 728 N N . MET A 1 97 ? -5.014 3.982 14.037 1.00 84.94 97 MET A N 1
ATOM 729 C CA . MET A 1 97 ? -5.154 2.792 14.880 1.00 84.94 97 MET A CA 1
ATOM 730 C C . MET A 1 97 ? -4.195 2.814 16.081 1.00 84.94 97 MET A C 1
ATOM 732 O O . MET A 1 97 ? -4.570 2.405 17.181 1.00 84.94 97 MET A O 1
ATOM 736 N N . GLY A 1 98 ? -2.971 3.311 15.882 1.00 86.62 98 GLY A N 1
ATOM 737 C CA . GLY A 1 98 ? -1.983 3.504 16.940 1.00 86.62 98 GLY A CA 1
ATOM 738 C C . GLY A 1 98 ? -2.417 4.563 17.950 1.00 86.62 98 GLY A C 1
ATOM 739 O O . GLY A 1 98 ? -2.364 4.315 19.153 1.00 86.62 98 GLY A O 1
ATOM 740 N N . LEU A 1 99 ? -2.921 5.703 17.472 1.00 89.12 99 LEU A N 1
ATOM 741 C CA . LEU A 1 99 ? -3.426 6.778 18.325 1.00 89.12 99 LEU A CA 1
ATOM 742 C C . LEU A 1 99 ? -4.605 6.304 19.181 1.00 89.12 99 LEU A C 1
ATOM 744 O O . LEU A 1 99 ? -4.623 6.544 20.385 1.00 89.12 99 LEU A O 1
ATOM 748 N N . TRP A 1 100 ? -5.547 5.566 18.588 1.00 86.94 100 TRP A N 1
ATOM 749 C CA . TRP A 1 100 ? -6.692 5.017 19.313 1.00 86.94 100 TRP A CA 1
ATOM 750 C C . TRP A 1 100 ? -6.262 4.086 20.455 1.00 86.94 100 TRP A C 1
ATOM 752 O 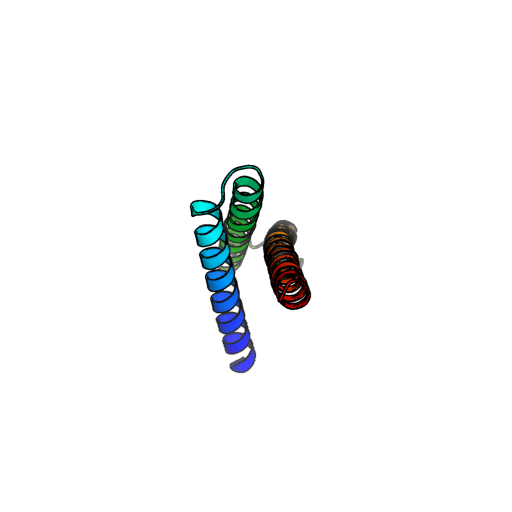O . TRP A 1 100 ? -6.740 4.214 21.580 1.00 86.94 100 TRP A O 1
ATOM 762 N N . ARG A 1 101 ? -5.295 3.195 20.197 1.00 85.94 101 ARG A N 1
ATOM 763 C CA . ARG A 1 101 ? -4.732 2.312 21.230 1.00 85.94 101 ARG A CA 1
ATOM 764 C C . ARG A 1 101 ? -4.029 3.079 22.344 1.00 85.94 101 ARG A C 1
ATOM 766 O O . ARG A 1 101 ? -4.123 2.682 23.500 1.00 85.94 101 ARG A O 1
ATOM 773 N N . LEU A 1 102 ? -3.318 4.155 22.014 1.00 88.00 102 LEU A N 1
ATOM 774 C CA . LEU A 1 102 ? -2.676 4.995 23.023 1.00 88.00 102 LEU A CA 1
ATOM 775 C C . LEU A 1 102 ? -3.718 5.664 23.920 1.00 88.00 102 LEU A C 1
ATOM 777 O O . LEU A 1 102 ? -3.574 5.616 25.138 1.00 88.00 102 LEU A O 1
ATOM 781 N N . ILE A 1 103 ? -4.787 6.212 23.339 1.00 89.25 103 ILE A N 1
ATOM 782 C CA . ILE A 1 103 ? -5.887 6.821 24.098 1.00 89.25 103 ILE A CA 1
ATOM 783 C C . ILE A 1 103 ? -6.520 5.796 25.050 1.00 89.25 103 ILE A C 1
ATOM 785 O O . ILE A 1 103 ? -6.685 6.093 26.230 1.00 89.25 103 ILE A O 1
ATOM 789 N N . GLU A 1 104 ? -6.801 4.575 24.582 1.00 86.25 104 GLU A N 1
ATOM 790 C CA . GLU A 1 104 ? -7.333 3.498 25.433 1.00 86.25 104 GLU A CA 1
ATOM 791 C C . GLU A 1 104 ? -6.398 3.160 26.607 1.00 86.25 104 GLU A C 1
ATOM 793 O O . GLU A 1 104 ? -6.858 2.976 27.735 1.00 86.25 104 GLU A O 1
ATOM 798 N N . LEU A 1 105 ? -5.082 3.112 26.371 1.00 85.88 105 LEU A N 1
ATOM 799 C CA . LEU A 1 105 ? -4.091 2.854 27.420 1.00 85.88 105 LEU A CA 1
ATOM 800 C C . LEU A 1 105 ? -4.014 3.982 28.455 1.00 85.88 105 LEU A C 1
ATOM 802 O O . LEU A 1 105 ? -3.839 3.703 29.641 1.00 85.88 105 LEU A O 1
ATOM 806 N N . PHE A 1 106 ? -4.130 5.239 28.023 1.00 87.38 106 PHE A N 1
ATOM 807 C CA . PHE A 1 106 ? -4.158 6.383 28.933 1.00 87.38 106 PHE A CA 1
ATOM 808 C C . PHE A 1 106 ? -5.440 6.415 29.760 1.00 87.38 106 PHE A C 1
ATOM 810 O O . PHE A 1 106 ? -5.358 6.608 30.971 1.00 87.38 106 PHE A O 1
ATOM 817 N N . ASN A 1 107 ? -6.593 6.154 29.141 1.00 88.19 107 ASN A N 1
ATOM 818 C CA . ASN A 1 107 ? -7.873 6.131 29.844 1.00 88.19 107 ASN A CA 1
ATOM 819 C C . ASN A 1 107 ? -7.878 5.047 30.933 1.00 88.19 107 ASN A C 1
ATOM 821 O O . ASN A 1 107 ? -8.194 5.311 32.087 1.00 88.19 107 ASN A O 1
ATOM 825 N N . LYS A 1 108 ? -7.366 3.853 30.606 1.00 82.25 108 LYS A N 1
ATOM 826 C CA . LYS A 1 108 ? -7.237 2.747 31.563 1.00 82.25 108 LYS A CA 1
ATOM 827 C C . LYS A 1 108 ? -6.325 3.065 32.758 1.00 82.25 108 LYS A C 1
ATOM 829 O O . LYS A 1 108 ? -6.496 2.475 33.816 1.00 82.25 108 LYS A O 1
ATOM 834 N N . ARG A 1 109 ? -5.346 3.963 32.596 1.00 77.81 109 ARG A N 1
ATOM 835 C CA . ARG A 1 109 ? -4.436 4.380 33.677 1.00 77.81 109 ARG A CA 1
ATOM 836 C C . ARG A 1 109 ? -5.066 5.424 34.607 1.00 77.81 109 ARG A C 1
ATOM 838 O O . ARG A 1 109 ? -4.578 5.586 35.714 1.00 77.81 109 ARG A O 1
ATOM 845 N N . HIS A 1 110 ? -6.095 6.144 34.162 1.00 71.25 110 HIS A N 1
ATOM 846 C CA . HIS A 1 110 ? -6.778 7.149 34.982 1.00 71.25 110 HIS A CA 1
ATOM 847 C C . HIS A 1 110 ? -7.832 6.533 35.917 1.00 71.25 110 HIS A C 1
ATOM 849 O O . HIS A 1 110 ? -8.103 7.090 36.974 1.00 71.25 110 HIS A O 1
ATOM 855 N N . ASP A 1 111 ? -8.367 5.364 35.551 1.00 64.56 111 ASP A N 1
ATOM 856 C CA . ASP A 1 111 ? -9.398 4.639 36.307 1.00 64.56 111 ASP A CA 1
ATOM 857 C C . ASP A 1 111 ? -8.836 3.635 37.348 1.00 64.56 111 ASP A C 1
ATOM 859 O O . ASP A 1 111 ? -9.604 2.872 37.935 1.00 64.56 111 ASP A O 1
ATOM 863 N N . SER A 1 112 ? -7.509 3.570 37.553 1.00 55.19 112 SER A N 1
ATOM 864 C CA . SER A 1 112 ? -6.826 2.687 38.531 1.00 55.19 112 SER A CA 1
ATOM 865 C C . SER A 1 112 ? -6.104 3.488 39.603 1.00 55.19 112 SER A C 1
ATOM 867 O O . SER A 1 112 ? -6.133 3.038 40.769 1.00 55.19 112 SER A O 1
#

Secondary structure (DSSP, 8-state):
-HHHHHHHHHHHHHHHHHHHHHHHHHHH--THHHHHHHHHHHHHHHHHHHHHHHHHS----B-TTSPBP-SPPHHHHHHHHHHHHHHHHHHHHHHHHHHHHHHHHHHHHH--